Protein AF-A0A7K0IXI7-F1 (afdb_monomer)

Nearest PDB structures (foldseek):
  2yh6-assembly2_A  TM=7.474E-01  e=5.469E-05  Escherichia coli BL21(DE3)
  6lys-assembly1_C  TM=6.426E-01  e=7.665E-05  Escherichia coli K-12
  3qtd-assembly2_B  TM=4.691E-01  e=1.293E+00  Pseudomonas aeruginosa
  5nja-assembly2_D  TM=4.335E-01  e=6.248E+00  Escherichia coli str. K-12 substr. MG1655
  3pu2-assembly7_G  TM=2.219E-01  e=1.092E+00  Cereibacter sphaeroides 2.4.1

Structure (mmCIF, N/CA/C/O backbone):
data_AF-A0A7K0IXI7-F1
#
_entry.id   AF-A0A7K0IXI7-F1
#
loop_
_atom_site.group_PDB
_atom_site.id
_atom_site.type_symbol
_atom_site.label_atom_id
_atom_site.label_alt_id
_atom_site.label_comp_id
_atom_site.label_asym_id
_atom_site.label_entity_id
_atom_site.label_seq_id
_atom_site.pdbx_PDB_ins_code
_atom_site.Cartn_x
_atom_site.Cartn_y
_atom_site.Cartn_z
_atom_site.occupancy
_atom_site.B_iso_or_equiv
_atom_site.auth_seq_id
_atom_site.auth_comp_id
_atom_site.auth_asym_id
_atom_site.auth_atom_id
_atom_site.pdbx_PDB_model_num
ATOM 1 N N . MET A 1 1 ? -7.345 -14.085 -24.896 1.00 49.53 1 MET A N 1
ATOM 2 C CA . MET A 1 1 ? -8.125 -14.006 -23.642 1.00 49.53 1 MET A CA 1
ATOM 3 C C . MET A 1 1 ? -7.723 -12.721 -22.939 1.00 49.53 1 MET A C 1
ATOM 5 O O . MET A 1 1 ? -6.531 -12.538 -22.730 1.00 49.53 1 MET A O 1
ATOM 9 N N . ARG A 1 2 ? -8.655 -11.797 -22.678 1.00 56.06 2 ARG A N 1
ATOM 10 C CA . ARG A 1 2 ? -8.370 -10.584 -21.897 1.00 56.06 2 ARG A CA 1
ATOM 11 C C . ARG A 1 2 ? -8.401 -10.996 -20.427 1.00 56.06 2 ARG A C 1
ATOM 13 O O . ARG A 1 2 ? -9.420 -11.504 -19.981 1.00 56.06 2 ARG A O 1
ATOM 20 N N . THR A 1 3 ? -7.284 -10.869 -19.720 1.00 72.88 3 THR A N 1
ATOM 21 C CA . THR A 1 3 ? -7.265 -11.087 -18.269 1.00 72.88 3 THR A CA 1
ATOM 22 C C . THR A 1 3 ? -8.015 -9.930 -17.620 1.00 72.88 3 THR A C 1
ATOM 24 O O . THR A 1 3 ? -7.733 -8.775 -17.939 1.00 72.88 3 THR A O 1
ATOM 27 N N . GLU A 1 4 ? -8.991 -10.226 -16.772 1.00 82.56 4 GLU A N 1
ATOM 28 C CA . GLU A 1 4 ? -9.736 -9.220 -16.012 1.00 82.56 4 GLU A CA 1
ATOM 29 C C . GLU A 1 4 ? -9.037 -8.939 -14.678 1.00 82.56 4 GLU A C 1
ATOM 31 O O . GLU A 1 4 ? -8.280 -9.773 -14.173 1.00 82.56 4 GLU A O 1
ATOM 36 N N . ALA A 1 5 ? -9.248 -7.741 -14.133 1.00 83.12 5 ALA A N 1
ATOM 37 C CA . ALA A 1 5 ? -8.702 -7.368 -12.836 1.00 83.12 5 ALA A CA 1
ATOM 38 C C . ALA A 1 5 ? -9.412 -8.164 -11.734 1.00 83.12 5 ALA A C 1
ATOM 40 O O . ALA A 1 5 ? -10.640 -8.170 -11.648 1.00 83.12 5 ALA A O 1
ATOM 41 N N . VAL A 1 6 ? -8.632 -8.844 -10.897 1.00 87.62 6 VAL A N 1
ATOM 42 C CA . VAL A 1 6 ? -9.141 -9.607 -9.757 1.00 87.62 6 VAL A CA 1
ATOM 43 C C . VAL A 1 6 ? -9.163 -8.688 -8.533 1.00 87.62 6 VAL A C 1
ATOM 45 O O . VAL A 1 6 ? -8.170 -8.000 -8.283 1.00 87.62 6 VAL A O 1
ATOM 48 N N . PRO A 1 7 ? -10.254 -8.668 -7.746 1.00 86.19 7 PRO A N 1
ATOM 49 C CA . PRO A 1 7 ? -10.293 -7.900 -6.509 1.00 86.19 7 PRO A CA 1
ATOM 50 C C . PRO A 1 7 ? -9.188 -8.333 -5.540 1.00 86.19 7 PRO A C 1
ATOM 52 O O . PRO A 1 7 ? -9.071 -9.512 -5.205 1.00 86.19 7 PRO A O 1
ATOM 55 N N . ILE A 1 8 ? -8.402 -7.372 -5.057 1.00 88.31 8 ILE A N 1
ATOM 56 C CA . ILE A 1 8 ? -7.388 -7.611 -4.026 1.00 88.31 8 ILE A CA 1
ATOM 57 C C . ILE A 1 8 ? -8.066 -7.521 -2.654 1.00 88.31 8 ILE A C 1
ATOM 59 O O . 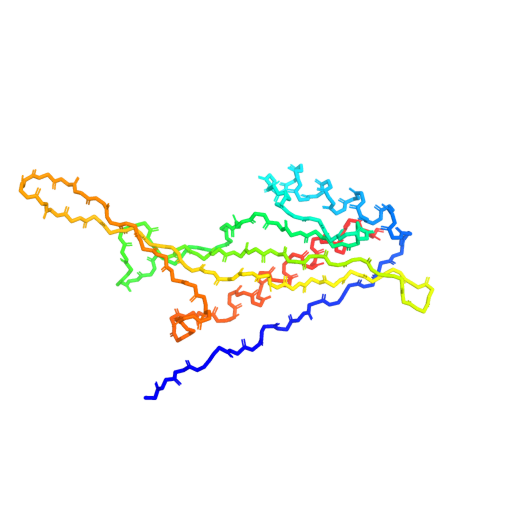ILE A 1 8 ? -8.758 -6.546 -2.355 1.00 88.31 8 ILE A O 1
ATOM 63 N N . ALA A 1 9 ? -7.887 -8.541 -1.815 1.00 92.25 9 ALA A N 1
ATOM 64 C CA . ALA A 1 9 ? -8.624 -8.661 -0.562 1.00 92.25 9 ALA A CA 1
ATOM 65 C C . ALA A 1 9 ? -8.190 -7.630 0.497 1.00 92.25 9 ALA A C 1
ATOM 67 O O . ALA A 1 9 ? -7.014 -7.521 0.854 1.00 92.25 9 ALA A O 1
ATOM 68 N N . THR A 1 10 ? -9.168 -6.932 1.075 1.00 95.75 10 THR A N 1
ATOM 69 C CA . THR A 1 10 ? -8.973 -6.029 2.218 1.00 95.75 10 THR A CA 1
ATOM 70 C C . THR A 1 10 ? -8.465 -6.790 3.441 1.00 95.75 10 THR A C 1
ATOM 72 O O . THR A 1 10 ? -8.987 -7.847 3.795 1.00 95.75 10 THR A O 1
ATOM 75 N N . ARG A 1 11 ? -7.475 -6.229 4.140 1.00 97.19 11 ARG A N 1
ATOM 76 C CA . ARG A 1 11 ? -7.010 -6.730 5.436 1.00 97.19 11 ARG A CA 1
ATOM 77 C C . ARG A 1 11 ? -7.732 -6.010 6.565 1.00 97.19 11 ARG A C 1
ATOM 79 O O . ARG A 1 11 ? -7.732 -4.784 6.642 1.00 97.19 11 ARG A O 1
ATOM 86 N N . THR A 1 12 ? -8.333 -6.784 7.460 1.00 96.88 12 THR A N 1
ATOM 87 C CA . THR A 1 12 ? -9.023 -6.273 8.647 1.00 96.88 12 THR A CA 1
ATOM 88 C C . THR A 1 12 ? -8.149 -6.459 9.879 1.00 96.88 12 THR A C 1
ATOM 90 O O . THR A 1 12 ? -7.617 -7.542 10.136 1.00 96.88 12 THR A O 1
ATOM 93 N N . ILE A 1 13 ? -7.983 -5.388 10.649 1.00 97.06 13 ILE A N 1
ATOM 94 C CA . ILE A 1 13 ? -7.120 -5.352 11.825 1.00 97.06 13 ILE A CA 1
ATOM 95 C C . ILE A 1 13 ? -7.939 -4.802 12.988 1.00 97.06 13 ILE A C 1
ATOM 97 O O . ILE A 1 13 ? -8.368 -3.653 12.966 1.00 97.06 13 ILE A O 1
ATOM 101 N N . VAL A 1 14 ? -8.160 -5.621 14.011 1.00 95.81 14 VAL A N 1
ATOM 102 C CA . VAL A 1 14 ? -8.841 -5.195 15.238 1.00 95.81 14 VAL A CA 1
ATOM 103 C C . VAL A 1 14 ? -7.796 -4.678 16.220 1.00 95.81 14 VAL A C 1
ATOM 105 O O . VAL A 1 14 ? -6.817 -5.374 16.492 1.00 95.81 14 VAL A O 1
ATOM 108 N N . ILE A 1 15 ? -7.998 -3.474 16.754 1.00 95.12 15 ILE A N 1
ATOM 109 C CA . ILE A 1 15 ? -7.059 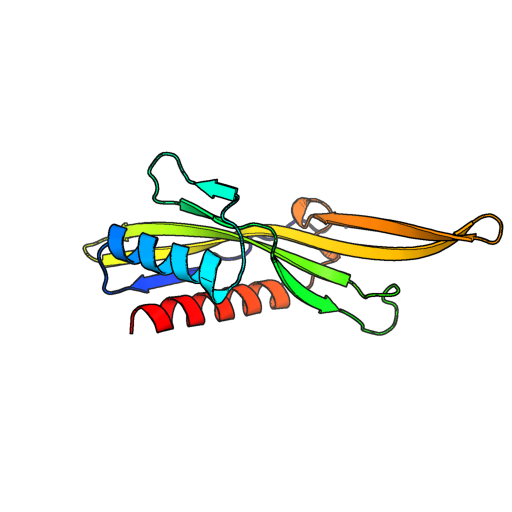-2.820 17.673 1.00 95.12 15 ILE A CA 1
ATOM 110 C C . ILE A 1 15 ? -7.755 -2.343 18.951 1.00 95.12 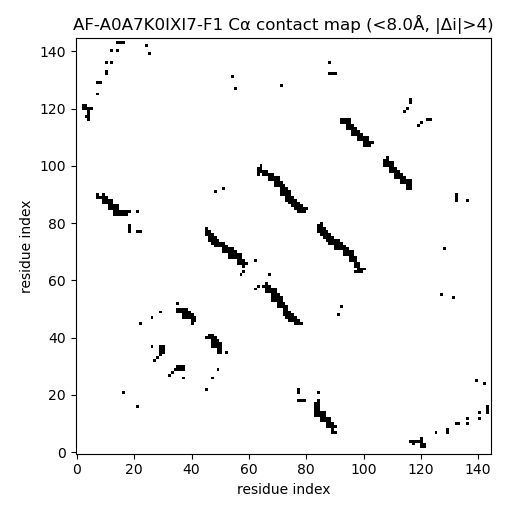15 ILE A C 1
ATOM 112 O O . ILE A 1 15 ? -8.941 -2.011 18.962 1.00 95.12 15 ILE A O 1
ATOM 116 N N . LYS A 1 16 ? -6.989 -2.292 20.045 1.00 91.00 16 LYS A N 1
ATOM 117 C CA . LYS A 1 16 ? -7.442 -1.827 21.365 1.00 91.00 16 LYS A CA 1
ATOM 118 C C . LYS A 1 16 ? -7.096 -0.349 21.567 1.00 91.00 16 LYS A C 1
ATOM 120 O O . LYS A 1 16 ? -6.281 0.004 22.410 1.00 91.00 16 LYS A O 1
ATOM 125 N N . SER A 1 17 ? -7.684 0.513 20.750 1.00 93.62 17 SER A N 1
ATOM 126 C CA . SER A 1 17 ? -7.542 1.970 20.855 1.00 93.62 17 SER A CA 1
ATOM 127 C C . SER A 1 17 ? -8.832 2.637 20.387 1.00 93.62 17 SER A C 1
ATOM 129 O O . SER A 1 17 ? -9.588 2.039 19.626 1.00 93.62 17 SER A O 1
ATOM 131 N N . GLU A 1 18 ? -9.112 3.854 20.844 1.00 94.81 18 GLU A N 1
ATOM 132 C CA . GLU A 1 18 ? -10.224 4.648 20.319 1.00 94.81 18 GLU A CA 1
ATOM 133 C C . GLU A 1 18 ? -9.917 5.106 18.878 1.00 94.81 18 GLU A C 1
ATOM 135 O O . GLU A 1 18 ? -8.757 5.402 18.575 1.00 94.81 18 GLU A O 1
ATOM 140 N N . PRO A 1 19 ? -10.919 5.221 17.980 1.00 94.94 19 PRO A N 1
ATOM 141 C CA . PRO A 1 19 ? -10.685 5.526 16.564 1.00 94.94 19 PRO A CA 1
ATOM 142 C C . PRO A 1 19 ? -9.832 6.776 16.314 1.00 94.94 19 PRO A C 1
ATOM 144 O O . PRO A 1 19 ? -8.990 6.780 15.420 1.00 94.94 19 PRO A O 1
ATOM 147 N N . ALA A 1 20 ? -9.994 7.819 17.132 1.00 93.88 20 ALA A N 1
ATOM 148 C CA . ALA A 1 20 ? -9.221 9.055 17.010 1.00 93.88 20 ALA A CA 1
ATOM 149 C C . ALA A 1 20 ? -7.730 8.873 17.363 1.00 93.88 20 ALA A C 1
ATOM 151 O O . ALA A 1 20 ? -6.861 9.410 16.674 1.00 93.88 20 ALA A O 1
ATOM 152 N N . ASP A 1 21 ? -7.411 8.095 18.405 1.00 95.38 21 ASP A N 1
ATOM 153 C CA . ASP A 1 21 ? -6.017 7.783 18.755 1.00 95.38 21 ASP A CA 1
ATOM 154 C C . ASP A 1 21 ? -5.390 6.850 17.714 1.00 95.38 21 ASP A C 1
ATOM 156 O O . ASP A 1 21 ? -4.249 7.064 17.299 1.00 95.38 21 ASP A O 1
ATOM 160 N N . ALA A 1 22 ? -6.161 5.875 17.225 1.00 96.00 22 ALA A N 1
ATOM 161 C CA . ALA A 1 22 ? -5.752 5.021 16.122 1.00 96.00 22 ALA A CA 1
ATOM 162 C C . ALA A 1 22 ? -5.412 5.820 14.861 1.00 96.00 22 ALA A C 1
ATOM 164 O O . ALA A 1 22 ? -4.340 5.629 14.287 1.00 96.00 22 ALA A O 1
ATOM 165 N N . MET A 1 23 ? -6.276 6.763 14.484 1.00 95.88 23 MET A N 1
ATOM 166 C CA . MET A 1 23 ? -6.066 7.650 13.343 1.00 95.88 23 MET A CA 1
ATOM 167 C C . MET A 1 23 ? -4.786 8.464 13.485 1.00 95.88 23 MET A C 1
ATOM 169 O O . MET A 1 23 ? -3.950 8.477 12.584 1.00 95.88 23 MET A O 1
ATOM 173 N N . ARG A 1 24 ? -4.581 9.084 14.650 1.00 95.75 24 ARG A N 1
ATOM 174 C CA . ARG A 1 24 ? -3.368 9.856 14.934 1.00 95.75 24 ARG A CA 1
ATOM 175 C C . ARG A 1 24 ? -2.100 9.002 14.835 1.00 95.75 24 ARG A C 1
ATOM 177 O O . ARG A 1 24 ? -1.123 9.437 14.232 1.00 95.75 24 ARG A O 1
ATOM 184 N N . LYS A 1 25 ? -2.102 7.799 15.417 1.00 96.81 25 LYS A N 1
ATOM 185 C CA . LYS A 1 25 ? -0.949 6.883 15.396 1.00 96.81 25 LYS A CA 1
ATOM 186 C C . LYS A 1 25 ? -0.642 6.370 13.992 1.00 96.81 25 LYS A C 1
ATOM 188 O O . LYS A 1 25 ? 0.518 6.359 13.599 1.00 96.81 25 LYS A O 1
ATOM 193 N N . ILE A 1 26 ? -1.666 5.991 13.229 1.00 96.50 26 ILE A N 1
ATOM 194 C CA . ILE A 1 26 ? -1.502 5.509 11.852 1.00 96.50 26 ILE A CA 1
ATOM 195 C C . ILE A 1 26 ? -1.029 6.632 10.931 1.00 96.50 26 ILE A C 1
ATOM 197 O O . ILE A 1 26 ? -0.122 6.411 10.136 1.00 96.50 26 ILE A O 1
ATOM 201 N N . ARG A 1 27 ? -1.576 7.845 11.062 1.00 96.31 27 ARG A N 1
ATOM 202 C CA . ARG A 1 27 ? -1.072 9.014 10.332 1.00 96.31 27 ARG A CA 1
ATOM 203 C C . ARG A 1 27 ? 0.413 9.225 10.593 1.00 96.31 27 ARG A C 1
ATOM 205 O O . ARG A 1 27 ? 1.190 9.322 9.649 1.00 96.31 27 ARG A O 1
ATOM 212 N N . ARG A 1 28 ? 0.803 9.224 11.870 1.00 96.25 28 ARG A N 1
ATOM 213 C CA . ARG A 1 28 ? 2.201 9.373 12.268 1.00 96.25 28 ARG A CA 1
ATOM 214 C C . ARG A 1 28 ? 3.081 8.275 11.675 1.00 96.25 28 ARG A C 1
ATOM 216 O O . ARG A 1 28 ? 4.130 8.577 11.131 1.00 96.25 28 ARG A O 1
ATOM 223 N N . LEU A 1 29 ? 2.633 7.022 11.713 1.00 95.94 29 LEU A N 1
ATOM 224 C CA . LEU A 1 29 ? 3.331 5.900 11.081 1.00 95.94 29 LEU A CA 1
ATOM 225 C C . LEU A 1 29 ? 3.552 6.142 9.574 1.00 95.94 29 LEU A C 1
ATOM 227 O O . LEU A 1 29 ? 4.645 5.917 9.060 1.00 95.94 29 LEU A O 1
ATOM 231 N N . VAL A 1 30 ? 2.534 6.629 8.859 1.00 95.44 30 VAL A N 1
ATOM 232 C CA . VAL A 1 30 ? 2.625 6.901 7.415 1.00 95.44 30 VAL A CA 1
ATOM 233 C C . VAL A 1 30 ? 3.591 8.052 7.112 1.00 95.44 30 VAL A C 1
ATOM 235 O O . VAL A 1 30 ? 4.425 7.937 6.211 1.00 95.44 30 VAL A O 1
ATOM 238 N N . GLU A 1 31 ? 3.483 9.160 7.840 1.00 95.69 31 GLU A N 1
ATOM 239 C CA . GLU A 1 31 ? 4.234 10.389 7.560 1.00 95.69 31 GLU A CA 1
ATOM 240 C C . GLU A 1 31 ? 5.664 10.340 8.116 1.00 95.69 31 GLU A C 1
ATOM 242 O O . GLU A 1 31 ? 6.626 10.641 7.401 1.00 95.69 31 GLU A O 1
ATOM 247 N N . ASP A 1 32 ? 5.825 9.903 9.365 1.00 94.44 32 ASP A N 1
ATOM 248 C CA . ASP A 1 32 ? 7.113 9.899 10.055 1.00 94.44 32 ASP A CA 1
ATOM 249 C C . ASP A 1 32 ? 7.926 8.651 9.724 1.00 94.44 32 ASP A C 1
ATOM 251 O O . ASP A 1 32 ? 9.104 8.776 9.387 1.00 94.44 32 ASP A O 1
ATOM 255 N N . ASP A 1 33 ? 7.337 7.458 9.800 1.00 92.19 33 ASP A N 1
ATOM 256 C CA . ASP A 1 33 ? 8.121 6.221 9.712 1.00 92.19 33 ASP A CA 1
ATOM 257 C C . ASP A 1 33 ? 8.259 5.761 8.263 1.00 92.19 33 ASP A C 1
ATOM 259 O O . ASP A 1 33 ? 9.361 5.465 7.798 1.00 92.19 33 ASP A O 1
ATOM 263 N N . TRP A 1 34 ? 7.159 5.751 7.506 1.00 92.88 34 TRP A N 1
ATOM 264 C CA . TRP A 1 34 ? 7.191 5.360 6.093 1.00 92.88 34 TRP A CA 1
ATOM 265 C C . TRP A 1 34 ? 7.676 6.480 5.173 1.00 92.88 34 TRP A C 1
ATOM 267 O O . TRP A 1 34 ? 7.900 6.231 3.987 1.00 92.88 34 TRP A O 1
ATOM 277 N N . LYS A 1 35 ? 7.837 7.706 5.696 1.00 91.50 35 LYS A N 1
ATOM 278 C CA . LYS A 1 35 ? 8.202 8.902 4.918 1.00 91.50 35 LYS A CA 1
ATOM 279 C C . LYS A 1 35 ? 7.290 9.101 3.702 1.00 91.50 35 LYS A C 1
ATOM 281 O O . LYS A 1 35 ? 7.731 9.559 2.645 1.00 91.50 35 LYS A O 1
ATOM 286 N N . SER A 1 36 ? 6.020 8.724 3.841 1.00 93.31 36 SER A N 1
ATOM 287 C CA . SER A 1 36 ? 5.002 8.848 2.804 1.00 93.31 36 SER A CA 1
ATOM 288 C C . SER A 1 36 ? 4.106 10.054 3.077 1.00 93.31 36 SER A C 1
ATOM 290 O O . SER A 1 36 ? 4.122 10.639 4.153 1.00 93.31 36 SER A O 1
ATOM 292 N N . ARG A 1 37 ? 3.326 10.457 2.076 1.00 94.62 37 ARG A N 1
ATOM 293 C CA . ARG A 1 37 ? 2.346 11.543 2.204 1.00 94.62 37 ARG A CA 1
ATOM 294 C C . ARG A 1 37 ? 0.940 10.966 2.229 1.00 94.62 37 ARG A C 1
ATOM 296 O O . ARG A 1 37 ? 0.682 9.969 1.558 1.00 94.62 37 ARG A O 1
ATOM 303 N N . ILE A 1 38 ? 0.032 11.620 2.938 1.00 95.00 38 ILE A N 1
ATOM 304 C CA . ILE A 1 38 ? -1.408 11.397 2.795 1.00 95.00 38 ILE A CA 1
ATOM 305 C C . ILE A 1 38 ? -1.894 12.373 1.722 1.00 95.00 38 ILE A C 1
ATOM 307 O O . ILE A 1 38 ? -1.613 13.567 1.795 1.00 95.00 38 ILE A O 1
ATOM 311 N N . LEU A 1 39 ? -2.517 11.846 0.670 1.00 93.69 39 LEU A N 1
ATOM 312 C CA . LEU A 1 39 ? -2.986 12.636 -0.471 1.00 93.69 39 LEU A CA 1
ATOM 313 C C . LEU A 1 39 ? -4.437 13.068 -0.327 1.00 93.69 39 LEU A C 1
ATOM 315 O O . LEU A 1 39 ? -4.809 14.102 -0.871 1.00 93.69 39 LEU A O 1
ATOM 319 N N . ASP A 1 40 ? -5.238 12.258 0.356 1.00 90.81 40 ASP A N 1
ATOM 320 C CA . ASP A 1 40 ? -6.659 12.509 0.528 1.00 90.81 40 ASP A CA 1
ATOM 321 C C . ASP A 1 40 ? -7.148 11.945 1.861 1.00 90.81 40 ASP A C 1
ATOM 323 O O . ASP A 1 40 ? -6.608 10.962 2.388 1.00 90.81 40 ASP A O 1
ATOM 327 N N . GLU A 1 41 ? -8.184 12.584 2.384 1.00 87.94 41 GLU A N 1
ATOM 328 C CA . GLU A 1 41 ? -8.868 12.214 3.610 1.00 87.94 41 GLU A CA 1
ATOM 329 C C . GLU A 1 41 ? -10.362 12.142 3.326 1.00 87.94 41 GLU A C 1
ATOM 331 O O . GLU A 1 41 ? -10.955 13.075 2.785 1.00 87.94 41 GLU A O 1
ATOM 336 N N . GLY A 1 42 ? -10.996 11.033 3.707 1.00 82.19 42 GLY A N 1
ATOM 337 C CA . GLY A 1 42 ? -12.449 10.933 3.593 1.00 82.19 42 GLY A CA 1
ATOM 338 C C . GLY A 1 42 ? -13.122 12.078 4.355 1.00 82.19 42 GLY A C 1
ATOM 339 O O . GLY A 1 42 ? -12.621 12.516 5.387 1.00 82.19 42 GLY A O 1
ATOM 340 N N . SER A 1 43 ? -14.291 12.529 3.901 1.00 77.94 43 SER A N 1
ATOM 341 C CA . SER A 1 43 ? -15.011 13.675 4.489 1.00 77.94 43 SER A CA 1
ATOM 342 C C . SER A 1 43 ? -15.304 13.552 5.993 1.00 77.94 43 SER A C 1
ATOM 344 O O . SER A 1 43 ? -15.486 14.556 6.674 1.00 77.94 43 SER A O 1
ATOM 346 N N . SER A 1 44 ? -15.337 12.328 6.524 1.00 81.56 44 SER A N 1
ATOM 347 C CA . SER A 1 44 ? -15.511 12.029 7.949 1.00 81.56 44 SER A CA 1
ATOM 348 C C . SER A 1 44 ? -14.201 11.955 8.748 1.00 81.56 44 SER A C 1
ATOM 350 O O . SER A 1 44 ? -14.241 11.690 9.947 1.00 81.56 44 SER A O 1
ATOM 352 N N . GLY A 1 45 ? -13.042 12.118 8.103 1.00 83.38 45 GLY A N 1
ATOM 353 C CA . GLY A 1 45 ? -11.716 11.957 8.707 1.00 83.38 45 GLY A CA 1
ATOM 354 C C . GLY A 1 45 ? -11.373 10.517 9.108 1.00 83.38 45 GLY A C 1
ATOM 355 O O . GLY A 1 45 ? -10.401 10.299 9.822 1.00 83.38 45 GLY A O 1
ATOM 356 N N . SER A 1 46 ? -12.174 9.531 8.685 1.00 92.38 46 SER A N 1
ATOM 357 C CA . SER A 1 46 ? -12.000 8.104 9.017 1.00 92.38 46 SER A CA 1
ATOM 358 C C . SER A 1 46 ? -11.175 7.325 7.991 1.00 92.38 46 SER A C 1
ATOM 360 O O . SER A 1 46 ? -10.819 6.174 8.234 1.00 92.38 46 SER A O 1
ATOM 362 N N . VAL A 1 47 ? -10.859 7.944 6.853 1.00 96.69 47 VAL A N 1
ATOM 363 C CA . VAL A 1 47 ? -10.157 7.321 5.730 1.00 96.69 47 VAL A CA 1
ATOM 364 C C . VAL A 1 47 ? -8.914 8.129 5.413 1.00 96.69 47 VAL A C 1
ATOM 366 O O . VAL A 1 47 ? -9.014 9.342 5.255 1.00 96.69 47 VAL A O 1
ATOM 369 N N . LEU A 1 48 ? -7.781 7.449 5.257 1.00 96.50 48 LEU A N 1
ATOM 370 C CA . LEU A 1 48 ? -6.539 8.008 4.731 1.00 96.50 48 LEU A CA 1
ATOM 371 C C . LEU A 1 48 ? -6.200 7.339 3.399 1.00 96.50 48 LEU A C 1
ATOM 373 O O . LEU A 1 48 ? -6.184 6.107 3.318 1.00 96.50 48 LEU A O 1
ATOM 377 N N . ILE A 1 49 ? -5.878 8.138 2.383 1.00 96.69 49 ILE A N 1
ATOM 378 C CA . ILE A 1 49 ? -5.315 7.658 1.117 1.00 96.69 49 ILE A CA 1
ATOM 379 C C . ILE A 1 49 ? -3.846 8.063 1.040 1.00 96.69 49 ILE A C 1
ATOM 381 O O . ILE A 1 49 ? -3.516 9.249 1.076 1.00 96.69 49 ILE A O 1
ATOM 385 N N . THR A 1 50 ? -2.944 7.091 0.921 1.00 96.94 50 THR A N 1
ATOM 386 C CA . THR A 1 50 ? -1.506 7.370 0.848 1.00 96.94 50 THR A CA 1
ATOM 387 C C . THR A 1 50 ? -1.061 7.757 -0.562 1.00 96.94 50 THR A C 1
ATOM 389 O O . THR A 1 50 ? -1.663 7.397 -1.581 1.00 96.94 50 THR A O 1
ATOM 392 N N . ALA A 1 51 ? 0.078 8.436 -0.637 1.00 95.88 51 ALA A N 1
ATOM 393 C CA . ALA A 1 51 ? 0.825 8.588 -1.871 1.00 95.88 51 ALA A CA 1
ATOM 394 C C . ALA A 1 51 ? 1.298 7.222 -2.396 1.00 95.88 51 ALA A C 1
ATOM 396 O O . ALA A 1 51 ? 1.454 6.284 -1.603 1.00 95.88 51 ALA A O 1
ATOM 397 N N . PRO A 1 52 ? 1.545 7.097 -3.717 1.00 95.06 52 PRO A N 1
ATOM 398 C CA . PRO A 1 52 ? 2.115 5.881 -4.279 1.00 95.06 52 PRO A CA 1
ATOM 399 C C . PRO A 1 52 ? 3.470 5.581 -3.638 1.00 95.06 52 PRO A C 1
ATOM 401 O O . PRO A 1 52 ? 4.393 6.396 -3.711 1.00 95.06 52 PRO A O 1
ATOM 404 N N . TYR A 1 53 ? 3.596 4.399 -3.046 1.00 94.31 53 TYR A N 1
ATOM 405 C CA . TYR A 1 53 ? 4.818 3.922 -2.409 1.00 94.31 53 TYR A CA 1
ATOM 406 C C . TYR A 1 53 ? 5.402 2.746 -3.190 1.00 94.31 53 TYR A C 1
ATOM 408 O O . TYR A 1 53 ? 4.683 1.800 -3.507 1.00 94.31 53 TYR A O 1
ATOM 416 N N . ASN A 1 54 ? 6.702 2.809 -3.498 1.00 95.38 54 ASN A N 1
ATOM 417 C CA . ASN A 1 54 ? 7.421 1.685 -4.092 1.00 95.38 54 ASN A CA 1
ATOM 418 C C . ASN A 1 54 ? 7.717 0.650 -3.009 1.00 95.38 54 ASN A C 1
ATOM 420 O O . ASN A 1 54 ? 8.491 0.944 -2.101 1.00 95.38 54 ASN A O 1
ATOM 424 N N . PHE A 1 55 ? 7.159 -0.549 -3.150 1.00 94.25 55 PHE A N 1
ATOM 425 C CA . PHE A 1 55 ? 7.394 -1.639 -2.202 1.00 94.25 55 PHE A CA 1
ATOM 426 C C . PHE A 1 55 ? 8.208 -2.797 -2.790 1.00 94.25 55 PHE A C 1
ATOM 428 O O . PHE A 1 55 ? 8.732 -3.628 -2.051 1.00 94.25 55 PHE A O 1
ATOM 435 N N . PHE A 1 56 ? 8.324 -2.876 -4.117 1.00 95.62 56 PHE A N 1
ATOM 436 C CA . PHE A 1 56 ? 9.073 -3.935 -4.782 1.00 95.62 56 PHE A CA 1
ATOM 437 C C . PHE A 1 56 ? 9.614 -3.466 -6.134 1.00 95.62 56 PHE A C 1
ATOM 439 O O . PHE A 1 56 ? 8.982 -2.689 -6.850 1.00 95.62 56 PHE A O 1
ATOM 446 N N . THR A 1 57 ? 10.797 -3.954 -6.503 1.00 95.00 57 THR A N 1
ATOM 447 C CA . THR A 1 57 ? 11.383 -3.731 -7.827 1.00 95.00 57 THR A CA 1
ATOM 448 C C . THR A 1 57 ? 11.837 -5.066 -8.399 1.00 95.00 57 THR A C 1
ATOM 450 O O . THR A 1 57 ? 12.728 -5.705 -7.849 1.00 95.00 57 THR A O 1
ATOM 453 N N . ASP A 1 58 ? 11.226 -5.473 -9.507 1.00 92.56 58 ASP A N 1
ATOM 454 C CA . ASP A 1 58 ? 11.604 -6.666 -10.254 1.00 92.56 58 ASP A CA 1
ATOM 455 C C . ASP A 1 58 ? 12.739 -6.339 -11.228 1.00 92.56 58 ASP A C 1
ATOM 457 O O . ASP A 1 58 ? 12.560 -5.593 -12.196 1.00 92.56 58 ASP A O 1
ATOM 461 N N . THR A 1 59 ? 13.915 -6.894 -10.954 1.00 92.44 59 THR A N 1
ATOM 462 C CA . THR A 1 59 ? 15.126 -6.781 -11.776 1.00 92.44 59 THR A CA 1
ATOM 463 C C . THR A 1 59 ? 15.518 -8.115 -12.417 1.00 92.44 59 THR A C 1
ATOM 465 O O . THR A 1 59 ? 16.672 -8.296 -12.805 1.00 92.44 59 THR A O 1
ATOM 468 N N . SER A 1 60 ? 14.582 -9.065 -12.512 1.00 89.44 60 SER A N 1
ATOM 469 C CA . SER A 1 60 ? 14.819 -10.375 -13.123 1.00 89.44 60 SER A CA 1
ATOM 470 C C . SER A 1 60 ? 15.177 -10.286 -14.615 1.00 89.44 60 SER A C 1
ATOM 472 O O . SER A 1 60 ? 15.068 -9.242 -15.266 1.00 89.44 60 SER A O 1
ATOM 474 N N . PHE A 1 61 ? 15.666 -11.398 -15.168 1.00 86.25 61 PHE A N 1
ATOM 475 C CA . PHE A 1 61 ? 16.096 -11.466 -16.562 1.00 86.25 61 PHE A CA 1
ATOM 476 C C . PHE A 1 61 ? 14.959 -11.079 -17.526 1.00 86.25 61 PHE A C 1
ATOM 478 O O . PHE A 1 61 ? 13.837 -11.566 -17.409 1.00 86.25 61 PHE A O 1
ATOM 485 N N . GLY A 1 62 ? 15.259 -10.208 -18.495 1.00 84.19 62 GLY A N 1
ATOM 486 C CA . GLY A 1 62 ? 14.278 -9.682 -19.453 1.00 84.19 62 GLY A CA 1
ATOM 487 C C . GLY A 1 62 ? 13.563 -8.396 -19.011 1.00 84.19 62 GLY A C 1
ATOM 488 O O . GLY A 1 62 ? 12.740 -7.871 -19.765 1.00 84.19 62 GLY A O 1
ATOM 489 N N . MET A 1 63 ? 13.877 -7.858 -17.828 1.00 86.94 63 MET A N 1
ATOM 490 C CA . MET A 1 63 ? 13.356 -6.566 -17.367 1.00 86.94 63 MET A CA 1
ATOM 491 C C . MET A 1 63 ? 14.132 -5.379 -17.962 1.00 86.94 63 MET A C 1
ATOM 493 O O . MET A 1 63 ? 15.313 -5.506 -18.291 1.00 86.94 63 MET A O 1
ATOM 497 N N . PRO A 1 64 ? 13.491 -4.205 -18.116 1.00 84.38 64 PRO A N 1
ATOM 498 C CA . PRO A 1 64 ? 14.182 -3.011 -18.587 1.00 84.38 64 PRO A CA 1
ATOM 499 C C . PRO A 1 64 ? 15.228 -2.512 -17.584 1.00 84.38 64 PRO A C 1
ATOM 501 O O . PRO A 1 64 ? 15.199 -2.861 -16.403 1.00 84.38 64 PRO A O 1
ATOM 504 N N . ALA A 1 65 ? 16.131 -1.643 -18.046 1.00 80.69 65 ALA A N 1
ATOM 505 C CA . ALA A 1 65 ? 17.115 -0.994 -17.185 1.00 80.69 65 ALA A CA 1
ATOM 506 C C . ALA A 1 65 ? 16.422 -0.232 -16.034 1.00 80.69 65 ALA A C 1
ATOM 508 O O . ALA A 1 65 ? 15.601 0.658 -16.263 1.00 80.69 65 ALA A O 1
ATOM 509 N N . GLY A 1 66 ? 16.747 -0.598 -14.789 1.00 83.88 66 GLY A N 1
ATOM 510 C CA . GLY A 1 66 ? 16.089 -0.077 -13.581 1.00 83.88 66 GLY A CA 1
ATOM 511 C C . GLY A 1 66 ? 14.891 -0.901 -13.082 1.00 83.88 66 GLY A C 1
ATOM 512 O O . GLY A 1 66 ? 14.323 -0.560 -12.042 1.00 83.88 66 GLY A O 1
ATOM 513 N N . GLY A 1 67 ? 14.545 -1.987 -13.778 1.00 90.88 67 GLY A N 1
ATOM 514 C CA . GLY A 1 67 ? 13.524 -2.953 -13.384 1.00 90.88 67 GLY A CA 1
ATOM 515 C C . GLY A 1 67 ? 12.082 -2.475 -13.566 1.00 90.88 67 GLY A C 1
ATOM 516 O O . GLY A 1 67 ? 11.804 -1.363 -14.027 1.00 90.88 67 GLY A O 1
ATOM 517 N N . ARG A 1 68 ? 11.138 -3.336 -13.178 1.00 92.75 68 ARG A N 1
ATOM 518 C CA . ARG A 1 68 ? 9.724 -2.977 -13.017 1.00 92.75 68 ARG A CA 1
ATOM 519 C C . ARG A 1 68 ? 9.450 -2.667 -11.560 1.00 92.75 68 ARG A C 1
ATOM 521 O O . ARG A 1 68 ? 9.574 -3.525 -10.693 1.00 92.75 68 ARG A O 1
ATOM 528 N N . LYS A 1 69 ? 9.077 -1.425 -11.294 1.00 95.38 69 LYS A N 1
ATOM 529 C CA . LYS A 1 69 ? 8.811 -0.927 -9.951 1.00 95.38 69 LYS A CA 1
ATOM 530 C C . LYS A 1 69 ? 7.329 -1.047 -9.647 1.00 95.38 69 LYS A C 1
ATOM 532 O O . LYS A 1 69 ? 6.526 -0.478 -10.379 1.00 95.38 69 LYS A O 1
ATOM 537 N N . TYR A 1 70 ? 6.991 -1.746 -8.579 1.00 96.44 70 TYR A N 1
ATOM 538 C CA . TYR A 1 70 ? 5.631 -1.928 -8.098 1.00 96.44 70 TYR A CA 1
ATOM 539 C C . TYR A 1 70 ? 5.316 -0.845 -7.074 1.00 96.44 70 TYR A C 1
ATOM 541 O O . TYR A 1 70 ? 6.055 -0.660 -6.103 1.00 96.44 70 TYR A O 1
ATOM 549 N N . TYR A 1 71 ? 4.223 -0.130 -7.312 1.00 96.38 71 TYR A N 1
ATOM 550 C CA . TYR A 1 71 ? 3.735 0.935 -6.456 1.00 96.38 71 TYR A CA 1
ATOM 551 C C . TYR A 1 71 ? 2.337 0.613 -5.964 1.00 96.38 71 TYR A C 1
ATOM 553 O O . TYR A 1 71 ? 1.487 0.197 -6.748 1.00 96.38 71 TYR A O 1
ATOM 561 N N . THR A 1 72 ? 2.085 0.872 -4.686 1.00 95.62 72 THR A N 1
ATOM 562 C CA . THR A 1 72 ? 0.738 0.818 -4.119 1.00 95.62 72 THR A CA 1
ATOM 563 C C . THR A 1 72 ? 0.376 2.149 -3.477 1.00 95.62 72 THR A C 1
ATOM 565 O O . THR A 1 72 ? 1.194 2.773 -2.799 1.00 95.62 72 THR A O 1
ATOM 568 N N . GLN A 1 73 ? -0.857 2.589 -3.695 1.00 95.75 73 GLN A N 1
ATOM 569 C CA . GLN A 1 73 ? -1.534 3.565 -2.851 1.00 95.75 73 GLN A CA 1
ATOM 570 C C . GLN A 1 73 ? -2.419 2.785 -1.898 1.00 95.75 73 GLN A C 1
ATOM 572 O O . GLN A 1 73 ? -3.183 1.922 -2.328 1.00 95.75 73 GLN A O 1
ATOM 577 N N . LEU A 1 74 ? -2.319 3.068 -0.609 1.00 96.81 74 LEU A N 1
ATOM 578 C CA . LEU A 1 74 ? -3.105 2.388 0.403 1.00 96.81 74 LEU A CA 1
ATOM 579 C C . LEU A 1 74 ? -4.299 3.253 0.772 1.00 96.81 74 LEU A C 1
ATOM 581 O O . LEU A 1 74 ? -4.167 4.459 0.974 1.00 96.81 74 LEU A O 1
ATOM 585 N N . ARG A 1 75 ? -5.452 2.608 0.896 1.00 96.88 75 ARG A N 1
ATOM 586 C CA . ARG A 1 75 ? -6.623 3.145 1.566 1.00 96.88 75 ARG A CA 1
ATOM 587 C C . ARG A 1 75 ? -6.710 2.504 2.943 1.00 96.88 75 ARG A C 1
ATOM 589 O O . ARG A 1 75 ? -6.884 1.287 3.054 1.00 96.88 75 ARG A O 1
ATOM 596 N N . ILE A 1 76 ? -6.610 3.333 3.974 1.00 97.62 76 ILE A N 1
ATOM 597 C CA . ILE A 1 76 ? -6.688 2.922 5.374 1.00 97.62 76 ILE A CA 1
ATOM 598 C C . ILE A 1 76 ? -7.952 3.528 5.976 1.00 97.62 76 ILE A C 1
ATOM 600 O O . ILE A 1 76 ? -8.044 4.741 6.127 1.00 97.62 76 ILE A O 1
ATOM 604 N N . GLU A 1 77 ? -8.927 2.688 6.302 1.00 97.56 77 GLU A N 1
ATOM 605 C CA . GLU A 1 77 ? -10.146 3.081 7.012 1.00 97.56 77 GLU A CA 1
ATOM 606 C C . GLU A 1 77 ? -10.045 2.747 8.487 1.00 97.56 77 GLU A C 1
ATOM 608 O O . GLU A 1 77 ? -9.537 1.684 8.833 1.00 97.56 77 GLU A O 1
ATOM 613 N N . ILE A 1 78 ? -10.601 3.592 9.345 1.00 96.88 78 ILE A N 1
ATOM 614 C CA . ILE A 1 78 ? -10.700 3.339 10.778 1.00 96.88 78 ILE A CA 1
ATOM 615 C C . ILE A 1 78 ? -12.146 3.545 11.207 1.00 96.88 78 ILE A C 1
ATOM 617 O O . ILE A 1 78 ? -12.656 4.664 11.209 1.00 96.88 78 ILE A O 1
ATOM 621 N N . VAL A 1 79 ? -12.801 2.458 11.605 1.00 94.62 79 VAL A N 1
ATOM 622 C CA . VAL A 1 79 ? -14.213 2.448 12.006 1.00 94.62 79 VAL A CA 1
ATOM 623 C C . VAL A 1 79 ? -14.393 1.794 13.365 1.00 94.62 79 VAL A C 1
ATOM 625 O O . VAL A 1 79 ? -13.631 0.914 13.764 1.00 94.62 79 VAL A O 1
ATOM 628 N N . ARG A 1 80 ? -15.439 2.204 14.085 1.00 93.44 80 ARG A N 1
ATOM 629 C CA . ARG A 1 80 ? -15.878 1.513 15.299 1.00 93.44 80 ARG A CA 1
ATOM 630 C C . ARG A 1 80 ? -16.871 0.421 14.913 1.00 93.44 80 ARG A C 1
ATOM 632 O O . ARG A 1 80 ? -17.902 0.715 14.316 1.00 93.44 80 ARG A O 1
ATOM 639 N N . HIS A 1 81 ? -16.588 -0.821 15.281 1.00 91.50 81 HIS A N 1
ATOM 640 C CA . HIS A 1 81 ? -17.476 -1.956 15.058 1.00 91.50 81 HIS A CA 1
ATOM 641 C C . HIS A 1 81 ? -17.608 -2.781 16.339 1.00 91.50 81 HIS A C 1
ATOM 643 O O . HIS A 1 81 ? -16.610 -3.214 16.908 1.00 91.50 81 HIS A O 1
ATOM 649 N N . SER A 1 82 ? -18.842 -2.981 16.814 1.00 85.81 82 SER A N 1
ATOM 650 C CA . SER A 1 82 ? -19.143 -3.809 17.996 1.00 85.81 82 SER A CA 1
ATOM 651 C C . SER A 1 82 ? -18.307 -3.453 19.238 1.00 85.81 82 SER A C 1
ATOM 653 O O . SER A 1 82 ? -17.821 -4.321 19.957 1.00 85.81 82 SER A O 1
ATOM 655 N N . GLY A 1 83 ? -18.098 -2.152 19.472 1.00 86.62 83 GLY A N 1
ATOM 656 C CA . GLY A 1 83 ? -17.316 -1.639 20.604 1.00 86.62 83 GLY A CA 1
ATOM 657 C C . GLY A 1 83 ? -15.794 -1.677 20.420 1.00 86.62 83 GLY A C 1
ATOM 658 O O . GLY A 1 83 ? -15.086 -1.110 21.247 1.00 86.62 83 GLY A O 1
ATOM 659 N N . GLN A 1 84 ? -15.294 -2.267 19.333 1.00 92.94 84 GLN A N 1
ATOM 660 C CA . GLN A 1 84 ? -13.875 -2.325 18.986 1.00 92.94 84 GLN A CA 1
ATOM 661 C C . GLN A 1 84 ? -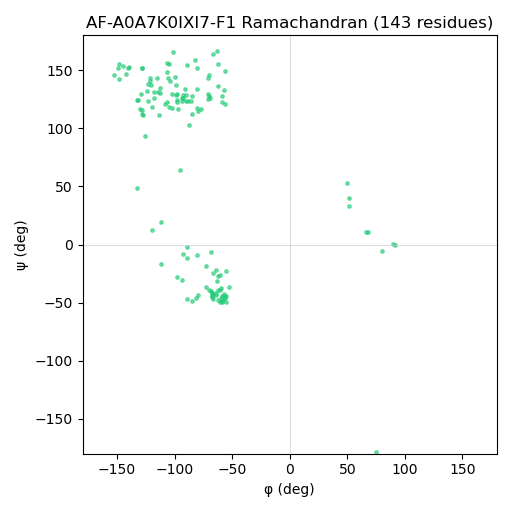13.548 -1.352 17.851 1.00 92.94 84 GLN A C 1
ATOM 663 O O . GLN A 1 84 ? -14.414 -1.001 17.049 1.00 92.94 84 GLN A O 1
ATOM 668 N N . THR A 1 85 ? -12.289 -0.929 17.765 1.00 96.31 85 THR A N 1
ATOM 669 C CA . THR A 1 85 ? -11.799 -0.169 16.612 1.00 96.31 85 THR A CA 1
ATOM 670 C C . THR A 1 85 ? -11.214 -1.134 15.597 1.00 96.31 85 THR A C 1
ATOM 672 O O . THR A 1 85 ? -10.386 -1.986 15.924 1.00 96.31 85 THR A O 1
ATOM 675 N N . VAL A 1 86 ? -11.664 -0.994 14.358 1.00 97.00 86 VAL A N 1
ATOM 676 C CA . VAL A 1 86 ? -11.274 -1.822 13.227 1.00 97.00 86 VAL A CA 1
ATOM 677 C C . VAL A 1 86 ? -10.594 -0.938 12.199 1.00 97.00 86 VAL A C 1
ATOM 679 O O . VAL A 1 86 ? -11.160 0.057 11.750 1.00 97.00 86 VAL A O 1
ATOM 682 N N . VAL A 1 87 ? -9.387 -1.330 11.816 1.00 97.62 87 VAL A N 1
ATOM 683 C CA . VAL A 1 87 ? -8.652 -0.744 10.702 1.00 97.62 87 VAL A CA 1
ATOM 684 C C . VAL A 1 87 ? -8.847 -1.639 9.484 1.00 97.62 87 VAL A C 1
ATOM 686 O O . VAL A 1 87 ? -8.549 -2.836 9.537 1.00 97.62 87 VAL A O 1
ATOM 689 N N . GLN A 1 88 ? -9.359 -1.080 8.394 1.00 97.62 88 GLN A N 1
ATOM 690 C CA . GLN A 1 88 ? -9.461 -1.762 7.108 1.00 97.62 88 GLN A CA 1
ATOM 691 C C . GLN A 1 88 ? -8.388 -1.223 6.170 1.00 97.62 88 GLN A C 1
ATOM 693 O O . GLN A 1 88 ? -8.367 -0.041 5.840 1.00 97.62 88 GLN A O 1
ATOM 698 N N . LEU A 1 89 ? -7.493 -2.102 5.744 1.00 97.50 89 LEU A N 1
ATOM 699 C CA . LEU A 1 89 ? -6.404 -1.798 4.832 1.00 97.50 89 LEU A CA 1
ATOM 700 C C . LEU A 1 89 ? -6.717 -2.405 3.466 1.00 97.50 89 LEU A C 1
ATOM 702 O O . LEU A 1 89 ? -6.900 -3.614 3.348 1.00 97.50 89 LEU A O 1
ATOM 706 N N . SER A 1 90 ? -6.751 -1.575 2.432 1.00 96.19 90 SER A N 1
ATOM 707 C CA . SER A 1 90 ? -7.014 -2.002 1.055 1.00 96.19 90 SER A CA 1
ATOM 708 C C . SER A 1 90 ? -6.106 -1.252 0.081 1.00 96.19 90 SER A C 1
ATOM 710 O O . SER A 1 90 ? -5.683 -0.133 0.385 1.00 96.19 90 SER A O 1
ATOM 712 N N . PRO A 1 91 ? -5.780 -1.828 -1.085 1.00 93.88 91 PRO A N 1
ATOM 713 C CA . PRO A 1 91 ? -5.138 -1.066 -2.141 1.00 93.88 91 PRO A CA 1
ATOM 714 C C . PRO A 1 91 ? -6.158 -0.090 -2.737 1.00 93.88 91 PRO A C 1
ATOM 716 O O . PRO A 1 91 ? -7.240 -0.484 -3.162 1.00 93.88 91 PRO A O 1
ATOM 719 N N . HIS A 1 92 ? -5.815 1.194 -2.751 1.00 94.12 92 HIS A N 1
ATOM 720 C CA . HIS A 1 92 ? -6.569 2.221 -3.466 1.00 94.12 92 HIS A CA 1
ATOM 721 C C . HIS A 1 92 ? -6.234 2.213 -4.957 1.00 94.12 92 HIS A C 1
ATOM 723 O O . HIS A 1 92 ? -7.112 2.325 -5.803 1.00 94.12 92 HIS A O 1
ATOM 729 N N . ASN A 1 93 ? -4.944 2.084 -5.259 1.00 93.00 93 ASN A N 1
ATOM 730 C CA . ASN A 1 93 ? -4.416 1.991 -6.608 1.00 93.00 93 ASN A CA 1
ATOM 731 C C . ASN A 1 93 ? -3.165 1.118 -6.564 1.00 93.00 93 ASN A C 1
ATOM 733 O O . ASN A 1 93 ? -2.369 1.204 -5.625 1.00 93.00 93 ASN A O 1
ATOM 737 N N . PHE A 1 94 ? -2.987 0.302 -7.590 1.00 93.44 94 PHE A N 1
ATOM 738 C CA . PHE A 1 94 ? -1.837 -0.563 -7.750 1.00 93.44 94 PHE A CA 1
ATOM 739 C C . PHE A 1 94 ? -1.307 -0.404 -9.169 1.00 93.44 94 PHE A C 1
ATOM 741 O O . PHE A 1 94 ? -2.042 -0.559 -10.144 1.00 93.44 94 PHE A O 1
ATOM 748 N N . GLU A 1 95 ? -0.031 -0.060 -9.299 1.00 95.50 95 GLU A N 1
ATOM 749 C CA . GLU A 1 95 ? 0.563 0.222 -10.600 1.00 95.50 95 GLU A CA 1
ATOM 750 C C . GLU A 1 95 ? 2.013 -0.247 -10.683 1.00 95.50 95 GLU A C 1
ATOM 752 O O . GLU A 1 95 ? 2.738 -0.315 -9.690 1.00 95.50 95 GLU A O 1
ATOM 757 N N . MET A 1 96 ? 2.458 -0.533 -11.903 1.00 95.06 96 MET A N 1
ATOM 758 C CA . MET A 1 96 ? 3.872 -0.688 -12.207 1.00 95.06 96 MET A CA 1
ATOM 759 C C . MET A 1 96 ? 4.388 0.517 -12.974 1.00 95.06 96 MET A C 1
ATOM 761 O O . MET A 1 96 ? 3.723 1.052 -13.862 1.00 95.06 96 MET A O 1
ATOM 765 N N . ARG A 1 97 ? 5.628 0.901 -12.687 1.00 94.94 97 ARG A N 1
ATOM 766 C CA . ARG A 1 97 ? 6.364 1.901 -13.459 1.00 94.94 97 ARG A CA 1
ATOM 767 C C . ARG A 1 97 ? 7.653 1.298 -13.993 1.00 94.94 97 ARG A C 1
ATOM 769 O O . ARG A 1 97 ? 8.303 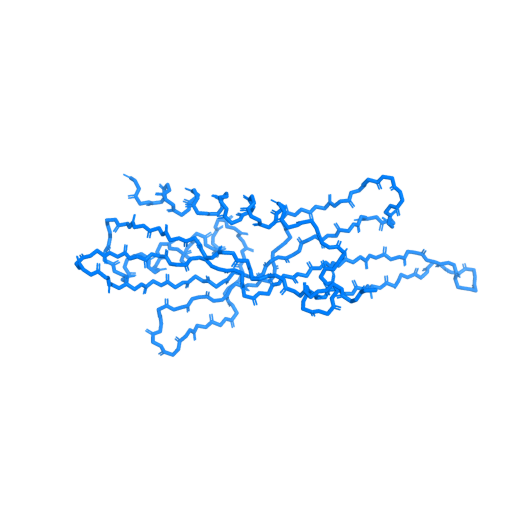0.485 -13.332 1.00 94.94 97 ARG A O 1
ATOM 776 N N . SER A 1 98 ? 8.033 1.684 -15.202 1.00 92.75 98 SER A N 1
ATOM 777 C CA . SER A 1 98 ? 9.279 1.236 -15.829 1.00 92.75 98 SER A CA 1
ATOM 778 C C . SER A 1 98 ? 9.917 2.359 -16.627 1.00 92.75 98 SER A C 1
ATOM 780 O O . SER A 1 98 ? 9.219 3.185 -17.216 1.00 92.75 98 SER A O 1
ATOM 782 N N . SER A 1 99 ? 11.244 2.365 -16.660 1.00 88.81 99 SER A N 1
ATOM 783 C CA . SER A 1 99 ? 12.051 3.265 -17.480 1.00 88.81 99 SER A CA 1
ATOM 784 C C . SER A 1 99 ? 12.780 2.466 -18.549 1.00 88.81 99 SER A C 1
ATOM 786 O O . SER A 1 99 ? 13.373 1.437 -18.247 1.00 88.81 99 SER A O 1
ATOM 788 N N . TYR A 1 100 ? 12.763 2.944 -19.786 1.00 84.38 100 TYR A N 1
ATOM 789 C CA . TYR A 1 100 ? 13.475 2.334 -20.904 1.00 84.38 100 TYR A CA 1
ATOM 790 C C . TYR A 1 100 ? 14.464 3.348 -21.454 1.00 84.38 100 TYR A C 1
ATOM 792 O O . TYR A 1 100 ? 14.051 4.411 -21.914 1.00 84.38 100 TYR A O 1
ATOM 800 N N . ALA A 1 101 ? 15.753 3.023 -21.408 1.00 83.81 101 ALA A N 1
ATOM 801 C CA . ALA A 1 101 ? 16.764 3.785 -22.124 1.00 83.81 101 ALA A CA 1
ATOM 802 C C . ALA A 1 101 ? 16.772 3.346 -23.596 1.00 83.81 101 ALA A C 1
ATOM 804 O O . ALA A 1 101 ? 16.752 2.147 -23.879 1.00 83.81 101 ALA A O 1
ATOM 805 N N . TYR A 1 102 ? 16.793 4.300 -24.521 1.00 82.88 102 TYR A N 1
ATOM 806 C CA . TYR A 1 102 ? 16.906 4.045 -25.955 1.00 82.88 102 TYR A CA 1
ATOM 807 C C . TYR A 1 102 ? 17.820 5.082 -26.608 1.00 82.88 102 TYR A C 1
ATOM 809 O O . TYR 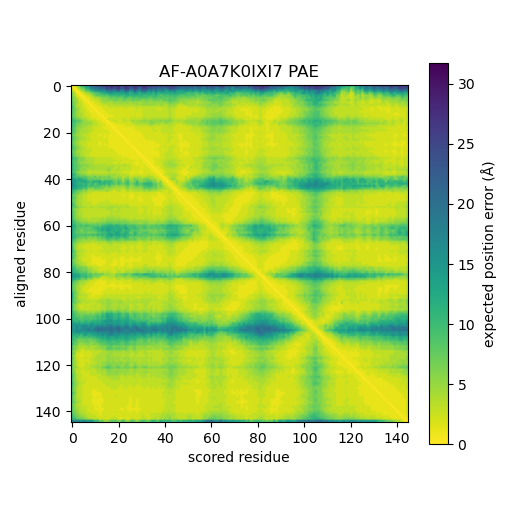A 1 102 ? 17.972 6.196 -26.107 1.00 82.88 102 TYR A O 1
ATOM 817 N N . ASN A 1 103 ? 18.468 4.694 -27.706 1.00 84.00 103 ASN A N 1
ATOM 818 C CA . ASN A 1 103 ? 19.283 5.606 -28.499 1.00 84.00 103 ASN A CA 1
ATOM 819 C C . ASN A 1 103 ? 18.373 6.330 -29.497 1.00 84.00 103 ASN A C 1
ATOM 821 O O . ASN A 1 103 ? 17.667 5.679 -30.269 1.00 84.00 103 ASN A O 1
ATOM 825 N N . GLN A 1 104 ? 18.380 7.656 -29.451 1.00 83.94 104 GLN A N 1
ATOM 826 C CA . GLN A 1 104 ? 17.707 8.523 -30.404 1.00 83.94 104 GLN A CA 1
ATOM 827 C C . GLN A 1 104 ? 18.733 9.523 -30.925 1.00 83.94 104 GLN A C 1
ATOM 829 O O . GLN A 1 104 ? 19.201 10.372 -30.167 1.00 83.94 104 GLN A O 1
ATOM 834 N N . ASP A 1 105 ? 19.090 9.395 -32.204 1.00 84.25 105 ASP A N 1
ATOM 835 C CA . ASP A 1 105 ? 20.001 10.308 -32.903 1.00 84.25 105 ASP A CA 1
ATOM 836 C C . ASP A 1 105 ? 21.309 10.566 -32.125 1.00 84.25 105 ASP A C 1
ATOM 838 O O . ASP A 1 105 ? 21.669 11.703 -31.825 1.00 84.25 105 ASP A O 1
ATOM 842 N N . GLU A 1 106 ? 21.996 9.482 -31.738 1.00 84.44 106 GLU A N 1
ATOM 843 C CA . GLU A 1 106 ? 23.266 9.489 -30.985 1.00 84.44 106 GLU A CA 1
ATOM 844 C C . GLU A 1 106 ? 23.170 10.028 -29.544 1.00 84.44 106 GLU A C 1
ATOM 846 O O . GLU A 1 106 ? 24.186 10.215 -28.870 1.00 84.44 106 GLU A O 1
ATOM 851 N N . ARG A 1 107 ? 21.953 10.225 -29.020 1.00 81.56 107 ARG A N 1
ATOM 852 C CA . ARG A 1 107 ? 21.697 10.604 -27.624 1.00 81.56 107 ARG A CA 1
ATOM 853 C C . ARG A 1 107 ? 20.937 9.509 -26.885 1.00 81.56 107 ARG A C 1
ATOM 855 O O . ARG A 1 107 ? 20.042 8.864 -27.425 1.00 81.56 107 ARG A O 1
ATOM 862 N N . ILE A 1 108 ? 21.272 9.319 -25.609 1.00 82.06 108 ILE A N 1
ATOM 863 C CA . ILE A 1 108 ? 20.518 8.425 -24.725 1.00 82.06 108 ILE A CA 1
ATOM 864 C C . ILE A 1 108 ? 19.271 9.171 -24.246 1.00 82.06 108 ILE A C 1
ATOM 866 O O . ILE A 1 108 ? 19.373 10.158 -23.517 1.00 82.06 108 ILE A O 1
ATOM 870 N N . ALA A 1 109 ? 18.101 8.682 -24.644 1.00 84.56 109 ALA A N 1
ATOM 871 C CA . ALA A 1 109 ? 16.803 9.144 -24.174 1.00 84.56 109 ALA A CA 1
ATOM 872 C C . ALA A 1 109 ? 16.174 8.111 -23.225 1.00 84.56 109 ALA A C 1
ATOM 874 O O . ALA A 1 109 ? 16.479 6.917 -23.289 1.00 84.56 109 ALA A O 1
ATOM 875 N N . THR A 1 110 ? 15.267 8.565 -22.355 1.00 84.88 110 THR A N 1
ATOM 876 C CA . THR A 1 110 ? 14.553 7.700 -21.404 1.00 84.88 110 THR A CA 1
ATOM 877 C C . THR A 1 110 ? 13.050 7.824 -21.596 1.00 84.88 110 THR A C 1
ATOM 879 O O . THR A 1 110 ? 12.487 8.910 -21.477 1.00 84.88 110 THR A O 1
ATOM 882 N N . LEU A 1 111 ? 12.387 6.698 -21.851 1.00 87.50 111 LEU A N 1
ATOM 883 C CA . LEU A 1 111 ? 10.933 6.590 -21.890 1.00 87.50 111 LEU A CA 1
ATOM 884 C C . LEU A 1 111 ? 10.420 6.049 -20.556 1.00 87.50 111 LEU A C 1
ATOM 886 O O . LEU A 1 111 ? 10.797 4.952 -20.142 1.00 87.50 111 LEU A O 1
ATOM 890 N N . TYR A 1 112 ? 9.512 6.783 -19.920 1.00 89.75 112 TYR A N 1
ATOM 891 C CA . TYR A 1 112 ? 8.819 6.342 -18.712 1.00 89.75 112 TYR A CA 1
ATOM 892 C C . TYR A 1 112 ? 7.440 5.792 -19.070 1.00 89.75 112 TYR A C 1
ATOM 894 O O . TYR A 1 112 ? 6.669 6.445 -19.770 1.00 89.75 112 TYR A O 1
ATOM 902 N N . LYS A 1 113 ? 7.126 4.585 -18.592 1.00 92.00 113 LYS A N 1
ATOM 903 C CA . LYS A 1 113 ? 5.822 3.940 -18.787 1.00 92.00 113 LYS A CA 1
ATOM 904 C C . LYS A 1 113 ? 5.161 3.621 -17.455 1.00 92.00 113 LYS A C 1
ATOM 906 O O . LYS A 1 113 ? 5.830 3.197 -16.512 1.00 92.00 113 LYS A O 1
ATOM 911 N N . HIS A 1 114 ? 3.849 3.832 -17.417 1.00 93.94 114 HIS A N 1
ATOM 912 C CA . HIS A 1 114 ? 2.973 3.571 -16.281 1.00 93.94 114 HIS A CA 1
ATOM 913 C C . HIS A 1 114 ? 1.955 2.509 -16.694 1.00 93.94 114 HIS A C 1
ATOM 915 O O . HIS A 1 114 ? 1.328 2.626 -17.748 1.00 93.94 114 HIS A O 1
ATOM 921 N N . TYR A 1 115 ? 1.798 1.487 -15.863 1.00 94.00 115 TYR A N 1
ATOM 922 C CA . TYR A 1 115 ? 0.896 0.369 -16.094 1.00 94.00 115 TYR A CA 1
ATOM 923 C C . TYR A 1 115 ? -0.020 0.241 -14.878 1.00 94.00 115 TYR A C 1
ATOM 925 O O . TYR A 1 115 ? 0.389 -0.378 -13.900 1.00 94.00 115 TYR A O 1
ATOM 933 N N . PRO A 1 116 ? -1.218 0.846 -14.883 1.00 94.12 116 PRO A N 1
ATOM 934 C CA . PRO A 1 116 ? -2.192 0.650 -13.812 1.00 94.12 116 PRO A CA 1
ATOM 935 C C . PRO A 1 116 ? -2.783 -0.763 -13.863 1.00 94.12 116 PRO A C 1
ATOM 937 O O . PRO A 1 116 ? -3.014 -1.298 -14.953 1.00 94.12 116 PRO A O 1
ATOM 940 N N . TYR A 1 117 ? -3.043 -1.359 -12.699 1.00 93.25 117 TYR A N 1
ATOM 941 C CA . TYR A 1 117 ? -3.549 -2.729 -12.588 1.00 93.25 117 TYR A CA 1
ATOM 942 C C . TYR A 1 117 ? -4.866 -2.936 -13.338 1.00 93.25 117 TYR A C 1
ATOM 944 O O . TYR A 1 117 ? -4.985 -3.892 -14.099 1.00 93.25 117 TYR A O 1
ATOM 952 N N . ASP A 1 118 ? -5.793 -1.984 -13.235 1.00 91.69 118 ASP A N 1
ATOM 953 C CA . ASP A 1 118 ? -7.113 -2.059 -13.875 1.00 91.69 118 ASP A CA 1
ATOM 954 C C . ASP A 1 118 ? -7.046 -2.163 -15.408 1.00 91.69 118 ASP A C 1
ATOM 956 O O . ASP A 1 118 ? -7.941 -2.711 -16.054 1.00 91.69 118 ASP A O 1
ATOM 960 N N . HIS A 1 119 ? -5.968 -1.653 -16.011 1.00 92.56 119 HIS A N 1
ATOM 961 C CA . HIS A 1 119 ? -5.768 -1.674 -17.459 1.00 92.56 119 HIS A CA 1
ATOM 962 C C . HIS A 1 119 ? -4.873 -2.826 -17.929 1.00 92.56 119 HIS A C 1
ATOM 964 O O . HIS A 1 119 ? -5.025 -3.288 -19.062 1.00 92.56 119 HIS A O 1
ATOM 970 N N . TYR A 1 120 ? -3.955 -3.297 -17.078 1.00 91.94 120 TYR A N 1
ATOM 971 C CA . TYR A 1 120 ? -2.937 -4.291 -17.432 1.00 91.94 120 TYR A CA 1
ATOM 972 C C . TYR A 1 120 ? -2.826 -5.435 -16.409 1.00 91.94 120 TYR A C 1
ATOM 974 O O . TYR A 1 120 ? -1.709 -5.789 -16.025 1.00 91.94 120 TYR A O 1
ATOM 982 N N . PRO A 1 121 ? -3.930 -6.069 -15.976 1.00 91.19 121 PRO A N 1
ATOM 983 C CA . PRO A 1 121 ? -3.906 -6.977 -14.827 1.00 91.19 121 PRO A CA 1
ATOM 984 C C . PRO A 1 121 ? -3.015 -8.206 -15.052 1.00 91.19 121 PRO A C 1
ATOM 986 O O . PRO A 1 121 ? -2.359 -8.676 -14.129 1.00 91.19 121 PRO A O 1
ATOM 989 N N . GLY A 1 122 ? -2.904 -8.678 -16.299 1.00 89.62 122 GLY A N 1
ATOM 990 C CA . GLY A 1 122 ? -2.051 -9.814 -16.665 1.00 89.62 122 GLY A CA 1
ATOM 991 C C . GLY A 1 122 ? -0.541 -9.563 -16.558 1.00 89.62 122 GLY A C 1
ATOM 992 O O . GLY A 1 122 ? 0.231 -10.496 -16.748 1.00 89.62 122 GLY A O 1
ATOM 993 N N . MET A 1 123 ? -0.100 -8.330 -16.285 1.00 89.56 123 MET A N 1
ATOM 994 C CA . MET A 1 123 ? 1.321 -8.020 -16.093 1.00 89.56 123 MET A CA 1
ATOM 995 C C . MET A 1 123 ? 1.788 -8.172 -14.639 1.00 89.56 123 MET A C 1
ATOM 997 O O . MET A 1 123 ? 2.992 -8.097 -14.396 1.00 89.56 123 MET A O 1
ATOM 1001 N N . PHE A 1 124 ? 0.867 -8.327 -13.687 1.00 91.00 124 PHE A N 1
ATOM 1002 C CA . PHE A 1 124 ? 1.162 -8.228 -12.261 1.00 91.00 124 PHE A CA 1
ATOM 1003 C C . PHE A 1 124 ? 1.222 -9.589 -11.574 1.00 91.00 124 PHE A C 1
ATOM 1005 O O . PHE A 1 124 ? 0.380 -10.455 -11.795 1.00 91.00 124 PHE A O 1
ATOM 1012 N N . ASP A 1 125 ? 2.180 -9.724 -10.661 1.00 90.81 125 ASP A N 1
ATOM 1013 C CA . ASP A 1 125 ? 2.223 -10.795 -9.668 1.00 90.81 125 ASP A CA 1
ATOM 1014 C C . ASP A 1 125 ? 1.428 -10.367 -8.420 1.00 90.81 125 ASP A C 1
ATOM 1016 O O . ASP A 1 125 ? 1.895 -9.554 -7.615 1.00 90.81 125 ASP A O 1
ATOM 1020 N N . LEU A 1 126 ? 0.208 -10.894 -8.267 1.00 91.44 126 LEU A N 1
ATOM 1021 C CA . LEU A 1 126 ? -0.68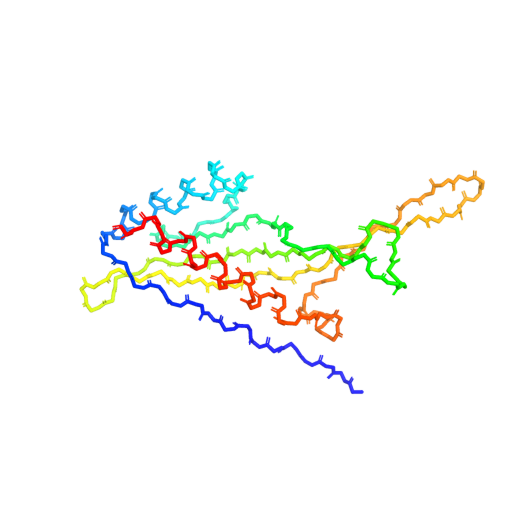2 -10.541 -7.154 1.00 91.44 126 LEU A CA 1
ATOM 1022 C C . LEU A 1 126 ? -0.161 -11.009 -5.792 1.00 91.44 126 LEU A C 1
ATOM 1024 O O . LEU A 1 126 ? -0.438 -10.373 -4.776 1.00 91.44 126 LEU A O 1
ATOM 1028 N N . THR A 1 127 ? 0.678 -12.044 -5.755 1.00 92.94 127 THR A N 1
ATOM 1029 C CA . THR A 1 127 ? 1.299 -12.483 -4.503 1.00 92.94 127 THR A CA 1
ATOM 1030 C C . THR A 1 127 ? 2.185 -11.382 -3.914 1.00 92.94 127 THR A C 1
ATOM 1032 O O . THR A 1 127 ? 2.337 -11.291 -2.697 1.00 92.94 127 THR A O 1
ATOM 1035 N N . ARG A 1 128 ? 2.733 -10.483 -4.745 1.00 93.38 128 ARG A N 1
ATOM 1036 C CA . ARG A 1 128 ? 3.518 -9.332 -4.270 1.00 93.38 128 ARG A CA 1
ATOM 1037 C C . ARG A 1 128 ? 2.669 -8.327 -3.515 1.00 93.38 128 ARG A C 1
ATOM 1039 O O . ARG A 1 128 ? 3.106 -7.870 -2.462 1.00 93.38 128 ARG A O 1
ATOM 1046 N N . ILE A 1 129 ? 1.492 -7.983 -4.036 1.00 92.88 129 ILE A N 1
ATOM 1047 C CA . ILE A 1 129 ? 0.625 -7.015 -3.363 1.00 92.88 129 ILE A CA 1
ATOM 1048 C C . ILE A 1 129 ? -0.006 -7.623 -2.110 1.00 92.88 129 ILE A C 1
ATOM 1050 O O . ILE A 1 129 ? -0.073 -6.943 -1.092 1.00 92.88 129 ILE A O 1
ATOM 1054 N N . ASP A 1 130 ? -0.364 -8.909 -2.128 1.00 94.38 130 ASP A N 1
ATOM 1055 C CA . ASP A 1 130 ? -0.847 -9.596 -0.927 1.00 94.38 130 ASP A CA 1
ATOM 1056 C C . ASP A 1 130 ? 0.202 -9.596 0.191 1.00 94.38 130 ASP A C 1
ATOM 1058 O O . ASP A 1 130 ? -0.092 -9.162 1.306 1.00 94.38 130 ASP A O 1
ATOM 1062 N N . ASN A 1 131 ? 1.444 -9.979 -0.120 1.00 95.31 131 ASN A N 1
ATOM 1063 C CA . ASN A 1 131 ? 2.542 -9.956 0.849 1.00 95.31 131 ASN A CA 1
ATOM 1064 C C . ASN A 1 131 ? 2.809 -8.547 1.394 1.00 95.31 131 ASN A C 1
ATOM 1066 O O . ASN A 1 131 ? 3.124 -8.387 2.573 1.00 95.31 131 ASN A O 1
ATOM 1070 N N . GLU A 1 132 ? 2.686 -7.520 0.550 1.00 95.50 132 GLU A N 1
ATOM 1071 C CA . GLU A 1 132 ? 2.845 -6.134 0.983 1.00 95.50 132 GLU A CA 1
ATOM 1072 C C . GLU A 1 132 ? 1.719 -5.699 1.926 1.00 95.50 132 GLU A C 1
ATOM 1074 O O . GLU A 1 132 ? 1.987 -5.104 2.972 1.00 95.50 132 GLU A O 1
ATOM 1079 N N . LEU A 1 133 ? 0.465 -6.038 1.617 1.00 96.62 133 LEU A N 1
ATOM 1080 C CA . LEU A 1 133 ? -0.666 -5.757 2.502 1.00 96.62 133 LEU A CA 1
ATOM 1081 C C . LEU A 1 133 ? -0.525 -6.485 3.843 1.00 96.62 133 LEU A C 1
ATOM 1083 O O . LEU A 1 133 ? -0.812 -5.895 4.886 1.00 96.62 133 LEU A O 1
ATOM 1087 N N . ASP A 1 134 ? -0.037 -7.726 3.843 1.00 96.81 134 ASP A N 1
ATOM 1088 C CA . ASP A 1 134 ? 0.214 -8.489 5.068 1.00 96.81 134 ASP A CA 1
ATOM 1089 C C . ASP A 1 134 ? 1.356 -7.889 5.899 1.00 96.81 134 ASP A C 1
ATOM 1091 O O . ASP A 1 134 ? 1.224 -7.746 7.121 1.00 96.81 134 ASP A O 1
ATOM 1095 N N . ARG A 1 135 ? 2.443 -7.449 5.250 1.00 96.19 135 ARG A N 1
ATOM 1096 C CA . ARG A 1 135 ? 3.546 -6.724 5.902 1.00 96.19 135 ARG A CA 1
ATOM 1097 C C . ARG A 1 135 ? 3.048 -5.440 6.559 1.00 96.19 135 ARG A C 1
ATOM 1099 O O . ARG A 1 135 ? 3.329 -5.197 7.732 1.00 96.19 135 ARG A O 1
ATOM 1106 N N . VAL A 1 136 ? 2.294 -4.624 5.826 1.00 96.75 136 VAL A N 1
ATOM 1107 C CA . VAL A 1 136 ? 1.751 -3.361 6.339 1.00 96.75 136 VAL A CA 1
ATOM 1108 C C . VAL A 1 136 ? 0.763 -3.613 7.479 1.00 96.75 136 VAL A C 1
ATOM 1110 O O . VAL A 1 136 ? 0.831 -2.939 8.508 1.00 96.75 136 VAL A O 1
ATOM 1113 N N . ALA A 1 137 ? -0.106 -4.618 7.354 1.00 97.44 137 ALA A N 1
ATOM 1114 C CA . ALA A 1 137 ? -1.026 -4.998 8.419 1.00 97.44 137 ALA A CA 1
ATOM 1115 C C . ALA A 1 137 ? -0.288 -5.433 9.695 1.00 97.44 137 ALA A C 1
ATOM 1117 O O . ALA A 1 137 ? -0.710 -5.079 10.798 1.00 97.44 137 ALA A O 1
ATOM 1118 N N . ALA A 1 138 ? 0.825 -6.162 9.569 1.00 96.75 138 ALA A N 1
ATOM 1119 C CA . ALA A 1 138 ? 1.664 -6.537 10.704 1.00 96.75 138 ALA A CA 1
ATOM 1120 C C . ALA A 1 138 ? 2.299 -5.315 11.390 1.00 96.75 138 ALA A C 1
ATOM 1122 O O . ALA A 1 138 ? 2.262 -5.221 12.617 1.00 96.75 138 ALA A O 1
ATOM 1123 N N . ILE A 1 139 ? 2.807 -4.350 10.616 1.00 96.31 139 ILE A N 1
ATOM 1124 C CA . ILE A 1 139 ? 3.366 -3.101 11.158 1.00 96.31 139 ILE A CA 1
ATOM 1125 C C . ILE A 1 139 ? 2.286 -2.318 11.906 1.00 96.31 139 ILE A C 1
ATOM 1127 O O . ILE A 1 139 ? 2.496 -1.942 13.057 1.00 96.31 139 ILE A O 1
ATOM 1131 N N . ILE A 1 140 ? 1.103 -2.138 11.308 1.00 96.50 140 ILE A N 1
ATOM 1132 C CA . ILE A 1 140 ? -0.017 -1.464 11.977 1.00 96.50 140 ILE A CA 1
ATOM 1133 C C . ILE A 1 140 ? -0.347 -2.177 13.292 1.00 96.50 140 ILE A C 1
ATOM 1135 O O . ILE A 1 140 ? -0.455 -1.513 14.315 1.00 96.50 140 ILE A O 1
ATOM 1139 N N . ARG A 1 141 ? -0.440 -3.515 13.310 1.00 96.12 141 ARG A N 1
ATOM 1140 C CA . ARG A 1 141 ? -0.688 -4.276 14.550 1.00 96.12 141 ARG A CA 1
ATOM 1141 C C . ARG A 1 141 ? 0.345 -3.975 15.634 1.00 96.12 141 ARG A C 1
ATOM 1143 O O . ARG A 1 141 ? -0.056 -3.758 16.772 1.00 96.12 141 ARG A O 1
ATOM 1150 N N . SER A 1 142 ? 1.633 -3.922 15.293 1.00 95.12 142 SER A N 1
ATOM 1151 C CA . SER A 1 142 ? 2.698 -3.672 16.278 1.00 95.12 142 SER A CA 1
ATOM 1152 C C . SER A 1 142 ? 2.634 -2.294 16.943 1.00 95.12 142 SER A C 1
ATOM 1154 O O . SER A 1 142 ? 3.129 -2.141 18.051 1.00 95.12 142 SER A O 1
ATOM 1156 N N . VAL A 1 143 ? 1.979 -1.305 16.326 1.00 95.19 143 VAL A N 1
ATOM 1157 C CA . VAL A 1 143 ? 1.796 0.035 16.920 1.00 95.19 143 VAL A CA 1
ATOM 1158 C C . VAL A 1 143 ? 0.769 0.030 18.066 1.00 95.19 143 VAL A C 1
ATOM 1160 O O . VAL A 1 143 ? 0.731 0.960 18.874 1.00 95.19 143 VAL A O 1
ATOM 1163 N N . PHE A 1 144 ? -0.079 -1.001 18.145 1.00 93.25 144 PHE A N 1
ATOM 1164 C CA . PHE A 1 144 ? -1.185 -1.105 19.107 1.00 93.25 144 PHE A CA 1
ATOM 1165 C C . PHE A 1 144 ? -1.087 -2.322 20.040 1.00 93.25 144 PHE A C 1
ATOM 1167 O O . PHE A 1 144 ? -2.077 -2.653 20.700 1.00 93.25 144 PHE A O 1
ATOM 1174 N N . GLN A 1 145 ? 0.067 -2.992 20.064 1.00 82.12 145 GLN A N 1
ATOM 1175 C CA . GLN A 1 145 ? 0.421 -4.010 21.058 1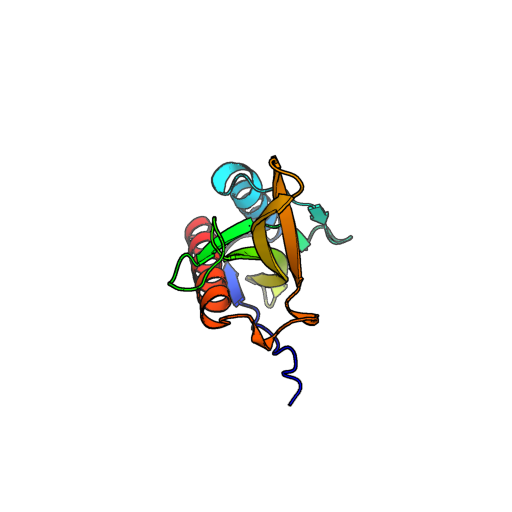.00 82.12 145 GLN A CA 1
ATOM 1176 C C . GLN A 1 145 ? 1.079 -3.350 22.268 1.00 82.12 145 GLN A C 1
ATOM 1178 O O . GLN A 1 145 ? 0.772 -3.810 23.389 1.00 82.12 145 GLN A O 1
#

Mean predicted aligned error: 4.86 Å

Foldseek 3Di:
DDDAQDFQDKDKAWFDDDQVVLLVLVQCCQCPVVVWDFPDAPPVNQKTKIDWDFDDFAPDPPAADRGKTKTFIWIWGWDDDPNIIMIIIGTPWIKIKGWHWDDDPNDTDIDIDIGTCRRCVVVDDSVSVNVVSVVVSVVSNVSRD

pLDDT: mean 91.58, std 6.8, range [49.53, 97.62]

Radius of gyration: 17.95 Å; Cα contacts (8 Å, |Δi|>4): 264; chains: 1; bounding box: 42×28×54 Å

Secondary structure (DSSP, 8-state):
-PPPPPPPPPEEEEESS-HHHHHHHHHHIIIIIS---EEEE-TTS-EEEEPPEEEEEE--TTPPTT-EEEEEEEEEEEEEETTEEEEEEEEEEEEEEEEEEEEETTEEEEEEEEEETTT-GGG--HHHHHHHHHHHHHHHHHTT-

Solvent-accessible surface area (backbone atoms only — not comparable to full-atom values): 8368 Å² total; per-residue (Å²): 133,85,63,70,66,74,88,77,82,66,47,81,42,82,44,88,48,57,54,70,59,46,49,54,52,51,50,46,44,40,45,68,72,66,66,43,49,76,74,46,63,44,96,83,71,40,32,41,30,40,44,76,39,80,81,47,68,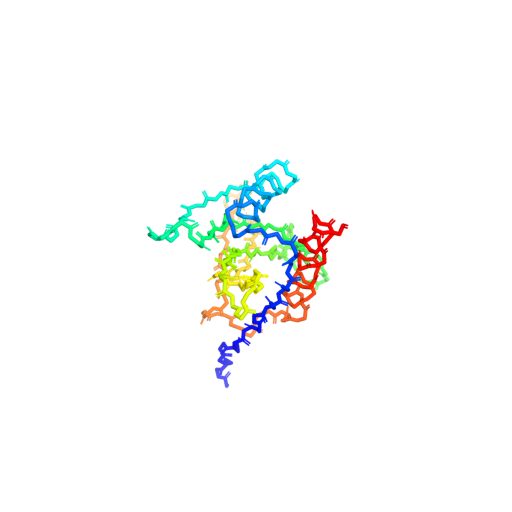47,71,57,93,93,48,49,68,90,12,42,32,34,29,40,16,43,31,40,34,50,43,81,52,98,94,37,21,34,37,40,41,32,78,69,44,48,33,38,39,37,41,40,76,46,82,54,95,95,37,86,43,76,49,78,48,79,43,46,36,85,81,43,33,80,79,60,69,64,69,57,57,52,52,48,53,52,51,50,51,51,54,58,50,63,78,61,111

Sequence (145 aa):
MRTEAVPIATRTIVIKSEPADAMRKIRRLVEDDWKSRILDEGSSGSVLITAPYNFFTDTSFGMPAGGRKYYTQLRIEIVRHSGQTVVQLSPHNFEMRSSYAYNQDERIATLYKHYPYDHYPGMFDLTRIDNELDRVAAIIRSVFQ